Protein AF-A0A7V5V7Y3-F1 (afdb_monomer_lite)

Secondary structure (DSSP, 8-state):
-PPP-TTEEEE-TTT--EEE-SS--SS----EETTEEPEEEEEE--EEE-TTT--EEE----TT-----EETTEEPEESS---

Structure (mmCIF, N/CA/C/O backbone):
data_AF-A0A7V5V7Y3-F1
#
_entry.id   AF-A0A7V5V7Y3-F1
#
loop_
_atom_site.group_PDB
_atom_site.id
_atom_site.type_symbol
_atom_site.label_atom_id
_atom_site.label_alt_id
_atom_site.label_comp_id
_atom_site.label_asym_id
_atom_site.label_entity_id
_atom_site.label_seq_id
_atom_site.pdbx_PDB_ins_code
_atom_site.Cartn_x
_atom_site.Cartn_y
_atom_site.Cartn_z
_atom_site.occupancy
_atom_site.B_iso_or_equiv
_atom_site.auth_seq_id
_atom_site.auth_comp_id
_atom_site.auth_asym_id
_atom_site.auth_atom_id
_atom_site.pdbx_PDB_model_num
ATOM 1 N N . MET A 1 1 ? -20.135 -1.816 0.959 1.00 49.34 1 MET A N 1
ATOM 2 C CA . MET A 1 1 ? -18.855 -1.777 1.703 1.00 49.34 1 MET A CA 1
ATOM 3 C C . MET A 1 1 ? -17.718 -1.870 0.697 1.00 49.34 1 MET A C 1
ATOM 5 O O . MET A 1 1 ? -17.809 -2.707 -0.193 1.00 49.34 1 MET A O 1
ATOM 9 N N . ALA A 1 2 ? -16.725 -0.981 0.772 1.00 57.38 2 ALA A N 1
ATOM 10 C CA . ALA A 1 2 ? -15.648 -0.886 -0.216 1.00 57.38 2 ALA A CA 1
ATOM 11 C C . ALA A 1 2 ? -14.715 -2.112 -0.174 1.00 57.38 2 ALA A C 1
ATOM 13 O O . ALA A 1 2 ? -14.426 -2.643 0.896 1.00 57.38 2 ALA A O 1
ATOM 14 N N . ALA A 1 3 ? -14.252 -2.565 -1.341 1.00 67.38 3 ALA A N 1
ATOM 15 C CA . ALA A 1 3 ? -13.259 -3.631 -1.441 1.00 67.38 3 ALA A CA 1
ATOM 16 C C . ALA A 1 3 ? -11.883 -3.116 -0.985 1.00 67.38 3 ALA A C 1
ATOM 18 O O . ALA A 1 3 ? -11.422 -2.087 -1.481 1.00 67.38 3 ALA A O 1
ATOM 19 N N . MET A 1 4 ? -11.226 -3.830 -0.065 1.00 79.88 4 MET A N 1
ATOM 20 C CA . MET A 1 4 ? -9.862 -3.505 0.365 1.00 79.88 4 MET A CA 1
ATOM 21 C C . MET A 1 4 ? -8.879 -3.816 -0.761 1.00 79.88 4 MET A C 1
ATOM 23 O O . MET A 1 4 ? -8.904 -4.906 -1.336 1.00 79.88 4 MET A O 1
ATOM 27 N N . ARG A 1 5 ? -8.014 -2.855 -1.081 1.00 86.69 5 ARG A N 1
ATOM 28 C CA . ARG A 1 5 ? -7.016 -2.972 -2.148 1.00 86.69 5 ARG A CA 1
ATOM 29 C C . ARG A 1 5 ? -5.615 -2.942 -1.549 1.00 86.69 5 ARG A C 1
ATOM 31 O O . ARG A 1 5 ? -5.417 -2.584 -0.389 1.00 86.69 5 ARG A O 1
ATOM 38 N N . LYS A 1 6 ? -4.624 -3.307 -2.358 1.00 90.25 6 LYS A N 1
ATOM 39 C CA . LYS A 1 6 ? -3.217 -3.123 -1.999 1.00 90.25 6 LYS A CA 1
ATOM 40 C C . LYS A 1 6 ? -2.949 -1.642 -1.692 1.00 90.25 6 LYS A C 1
ATOM 42 O O . LYS A 1 6 ? -3.365 -0.765 -2.451 1.00 90.25 6 LYS A O 1
ATOM 47 N N . GLY A 1 7 ? -2.291 -1.373 -0.571 1.00 90.56 7 GLY A N 1
ATOM 48 C CA . GLY A 1 7 ? -2.032 -0.029 -0.059 1.00 90.56 7 GLY A CA 1
ATOM 49 C C . GLY A 1 7 ? -3.161 0.579 0.777 1.00 90.56 7 GLY A C 1
ATOM 50 O O . GLY A 1 7 ? -2.955 1.654 1.334 1.00 90.56 7 GLY A O 1
ATOM 51 N N . SER A 1 8 ? -4.325 -0.073 0.915 1.00 91.19 8 SER A N 1
ATOM 52 C CA . SER A 1 8 ? -5.368 0.385 1.844 1.00 91.19 8 SER A CA 1
ATOM 53 C C . SER A 1 8 ? -4.840 0.453 3.278 1.00 91.19 8 SER A C 1
ATOM 55 O O . SER A 1 8 ? -4.080 -0.421 3.703 1.00 91.19 8 SER A O 1
ATOM 57 N N . VAL A 1 9 ? -5.282 1.465 4.025 1.00 92.06 9 VAL A N 1
ATOM 58 C CA . VAL A 1 9 ? -4.916 1.666 5.429 1.00 92.06 9 VAL A CA 1
ATOM 59 C C . VAL A 1 9 ? -6.159 1.589 6.305 1.00 92.06 9 VAL A C 1
ATOM 61 O O . VAL A 1 9 ? -7.139 2.289 6.049 1.00 92.06 9 VAL A O 1
ATOM 64 N N . LEU A 1 10 ? -6.100 0.768 7.352 1.00 93.44 10 LEU A N 1
ATOM 65 C CA . LEU A 1 10 ? -7.068 0.774 8.443 1.00 93.44 10 LEU A CA 1
ATOM 66 C C . LEU A 1 10 ? -6.487 1.480 9.662 1.00 93.44 10 LEU A C 1
ATOM 68 O O . LEU A 1 10 ? -5.294 1.342 9.935 1.00 93.44 10 LEU A O 1
ATOM 72 N N . ARG A 1 11 ? -7.326 2.180 10.423 1.00 95.25 11 ARG A N 1
ATOM 73 C CA . ARG A 1 11 ? -6.933 2.899 11.636 1.00 95.25 11 ARG A CA 1
ATOM 74 C C . ARG A 1 11 ? -7.808 2.503 12.820 1.00 95.25 11 ARG A C 1
ATOM 76 O O . ARG A 1 11 ? -9.013 2.319 12.685 1.00 95.25 11 ARG A O 1
ATOM 83 N N . CYS A 1 12 ? -7.194 2.370 13.989 1.00 97.00 12 CYS A N 1
ATOM 84 C CA . CYS A 1 12 ? -7.910 2.203 15.246 1.00 97.00 12 CYS A CA 1
ATOM 85 C C . CYS A 1 12 ? -8.525 3.548 15.674 1.00 97.00 12 CYS A C 1
ATOM 87 O O . CYS A 1 12 ? -7.766 4.515 15.820 1.00 97.00 12 CYS A O 1
ATOM 89 N N . PRO A 1 13 ? -9.842 3.627 15.935 1.00 96.50 13 PRO A N 1
ATOM 90 C CA . PRO A 1 13 ? -10.473 4.871 16.379 1.00 96.50 13 PRO A CA 1
ATOM 91 C C . PRO A 1 13 ? -10.060 5.270 17.806 1.00 96.50 13 PRO A C 1
ATOM 93 O O . PRO A 1 13 ? -10.165 6.435 18.172 1.00 96.50 13 PRO A O 1
ATOM 96 N N . VAL A 1 14 ? -9.548 4.323 18.604 1.00 98.06 14 VAL A N 1
ATOM 97 C CA . VAL A 1 14 ? -9.169 4.550 20.008 1.00 98.06 14 VAL A CA 1
ATOM 98 C C . VAL A 1 14 ? -7.720 5.021 20.143 1.00 98.06 14 VAL A C 1
ATOM 100 O O . VAL A 1 14 ? -7.463 6.094 20.678 1.00 98.06 14 VAL A O 1
ATOM 103 N N . CYS A 1 15 ? -6.751 4.227 19.673 1.00 97.44 15 CYS A N 1
ATOM 104 C CA . CYS A 1 15 ? -5.322 4.517 19.865 1.00 97.44 15 CYS A CA 1
ATOM 105 C C . CYS A 1 15 ? -4.629 5.104 18.629 1.00 97.44 15 CYS A C 1
ATOM 107 O O . CYS A 1 15 ? -3.462 5.478 18.702 1.00 97.44 15 CYS A O 1
ATOM 109 N N . GLY A 1 16 ? -5.307 5.149 17.479 1.00 94.62 16 GLY A N 1
ATOM 110 C CA . GLY A 1 16 ? -4.730 5.644 16.231 1.00 94.62 16 GLY A CA 1
ATOM 111 C C . GLY A 1 16 ? -3.735 4.703 15.547 1.00 94.62 16 GLY A C 1
ATOM 112 O O . GLY A 1 16 ? -3.175 5.096 14.530 1.00 94.62 16 GLY A O 1
ATOM 113 N N . ALA A 1 17 ? -3.525 3.480 16.051 1.00 95.25 17 ALA A N 1
ATOM 114 C CA . ALA A 1 17 ? -2.689 2.485 15.380 1.00 95.25 17 ALA A CA 1
ATOM 115 C C . ALA A 1 17 ? -3.183 2.213 13.952 1.00 95.25 17 ALA A C 1
ATOM 117 O O . ALA A 1 17 ? -4.391 2.166 13.706 1.00 95.25 17 ALA A O 1
ATOM 118 N N . GLU A 1 18 ? -2.249 2.006 13.027 1.00 94.38 18 GLU A N 1
ATOM 119 C CA . GLU A 1 18 ? -2.536 1.824 11.605 1.00 94.38 18 GLU A CA 1
ATOM 120 C C . GLU A 1 18 ? -2.100 0.442 11.111 1.00 94.38 18 GLU A C 1
ATOM 122 O O . GLU A 1 18 ? -1.075 -0.096 11.528 1.00 94.38 18 GLU A O 1
ATOM 127 N N . LEU A 1 19 ? -2.870 -0.115 10.180 1.00 92.50 19 LEU A N 1
ATOM 128 C CA . LEU A 1 19 ? -2.580 -1.364 9.483 1.00 92.50 19 LEU A CA 1
ATOM 129 C C . LEU A 1 19 ? -2.625 -1.102 7.981 1.00 92.50 19 LEU A C 1
ATOM 131 O O . LEU A 1 19 ? -3.587 -0.526 7.488 1.00 92.50 19 LEU A O 1
ATOM 135 N N . SER A 1 20 ? -1.600 -1.540 7.248 1.00 92.00 20 SER A N 1
ATOM 136 C CA . SER A 1 20 ? -1.530 -1.394 5.788 1.00 92.00 20 SER A CA 1
ATOM 137 C C . SER A 1 20 ? -1.682 -2.741 5.085 1.00 92.00 20 SER A C 1
ATOM 139 O O . SER A 1 20 ? -1.057 -3.725 5.480 1.00 92.00 20 SER A O 1
ATOM 141 N N . ILE A 1 21 ? -2.485 -2.790 4.024 1.00 90.75 21 ILE A N 1
ATOM 142 C CA . ILE A 1 21 ? -2.719 -4.008 3.239 1.00 90.75 21 ILE A CA 1
ATOM 143 C C . ILE A 1 21 ? -1.627 -4.172 2.178 1.00 90.75 21 ILE A C 1
ATOM 145 O O . ILE A 1 21 ? -1.595 -3.433 1.197 1.00 90.75 21 ILE A O 1
ATOM 149 N N . VAL A 1 22 ? -0.757 -5.171 2.341 1.00 88.25 22 VAL A N 1
ATOM 150 C CA . VAL A 1 22 ? 0.314 -5.491 1.371 1.00 88.25 22 VAL A CA 1
ATOM 151 C C . VAL A 1 22 ? -0.177 -6.429 0.266 1.00 88.25 22 VAL A C 1
ATOM 153 O O . VAL A 1 22 ? 0.190 -6.277 -0.894 1.00 88.25 22 VAL A O 1
ATOM 156 N N . LEU A 1 23 ? -1.039 -7.387 0.602 1.00 84.38 23 LEU A N 1
ATOM 157 C CA . LEU A 1 23 ? -1.609 -8.354 -0.335 1.00 84.38 23 LEU A CA 1
ATOM 158 C C . LEU A 1 23 ? -3.101 -8.518 -0.019 1.00 84.38 23 LEU A C 1
ATOM 160 O O . LEU A 1 23 ? -3.433 -9.021 1.056 1.00 84.38 23 LEU A O 1
ATOM 164 N N . PRO A 1 24 ? -4.013 -8.079 -0.904 1.00 76.12 24 PRO A N 1
ATOM 165 C CA . PRO A 1 24 ? -5.432 -8.342 -0.718 1.00 76.12 24 PRO A CA 1
ATOM 166 C C . PRO A 1 24 ? -5.706 -9.831 -0.981 1.00 76.12 24 PRO A C 1
ATOM 168 O O . PRO A 1 24 ? -5.463 -10.332 -2.076 1.00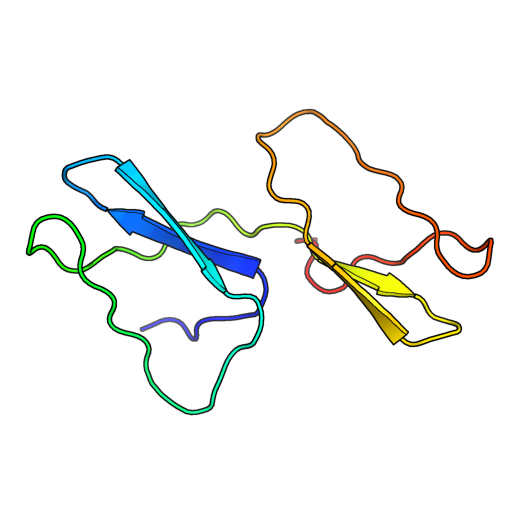 76.12 24 PRO A O 1
ATOM 171 N N . GLY A 1 25 ? -6.187 -10.549 0.034 1.00 74.19 25 GLY A N 1
ATOM 172 C CA . GLY A 1 25 ? -6.717 -11.907 -0.118 1.00 74.19 25 GLY A CA 1
ATOM 173 C C . GLY A 1 25 ? -8.204 -11.904 -0.489 1.00 74.19 25 GLY A C 1
ATOM 174 O O . GLY A 1 25 ? -8.869 -10.875 -0.408 1.00 74.19 25 GLY A O 1
ATOM 175 N N . GLY A 1 26 ? -8.755 -13.069 -0.850 1.00 67.81 26 GLY A N 1
ATOM 176 C CA . GLY A 1 26 ? -10.184 -13.216 -1.182 1.00 67.81 26 G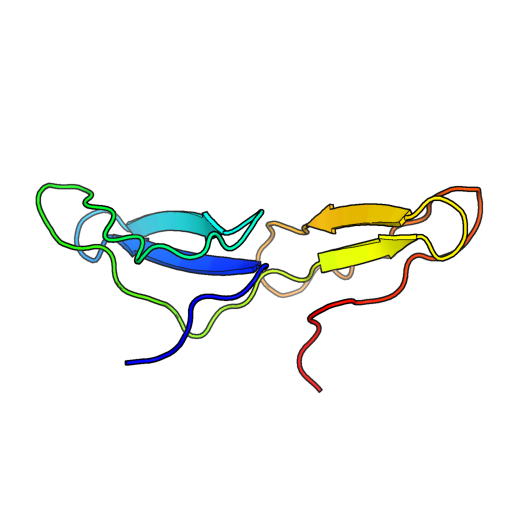LY A CA 1
ATOM 177 C C . GLY A 1 26 ? -11.146 -13.105 0.013 1.00 67.81 26 GLY A C 1
ATOM 178 O O . GLY A 1 26 ? -12.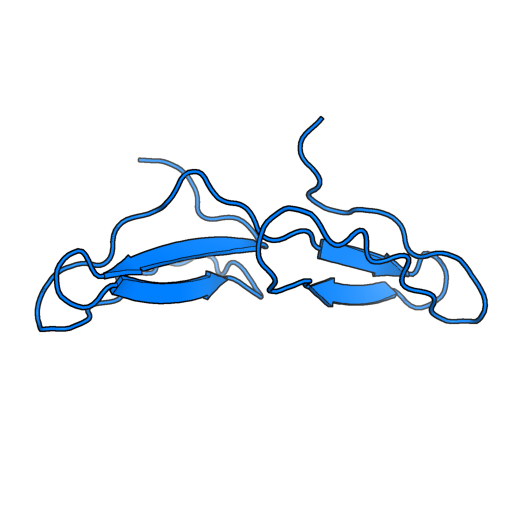361 -13.084 -0.169 1.00 67.81 26 GLY A O 1
ATOM 179 N N . GLY A 1 27 ? -10.618 -13.047 1.239 1.00 70.31 27 GLY A N 1
ATOM 180 C CA . GLY A 1 27 ? -11.394 -12.915 2.470 1.00 70.31 27 GLY A CA 1
ATOM 181 C C . GLY A 1 27 ? -11.611 -11.464 2.898 1.00 70.31 27 GLY A C 1
ATOM 182 O O . GLY A 1 27 ? -10.893 -10.550 2.494 1.00 70.31 27 GLY A O 1
ATOM 183 N N . ARG A 1 28 ? -12.592 -11.250 3.777 1.00 72.56 28 ARG A N 1
ATOM 184 C CA . ARG A 1 28 ? -12.793 -9.954 4.437 1.00 72.56 28 ARG A CA 1
ATOM 185 C C . ARG A 1 28 ? -11.862 -9.864 5.641 1.00 72.56 28 ARG A C 1
ATOM 187 O O . ARG A 1 28 ? -12.021 -10.626 6.591 1.00 72.56 28 ARG A O 1
ATOM 194 N N . LEU A 1 29 ? -10.914 -8.932 5.615 1.00 81.44 29 LEU A N 1
ATOM 195 C CA . LEU A 1 29 ? -10.143 -8.595 6.806 1.00 81.44 29 LEU A CA 1
ATOM 196 C C . LEU A 1 29 ? -11.029 -7.746 7.731 1.00 81.44 29 LEU A C 1
ATOM 198 O O . LEU A 1 29 ? -11.553 -6.719 7.311 1.00 81.44 29 LEU A O 1
ATOM 202 N N . ALA A 1 30 ? -11.194 -8.174 8.981 1.00 88.38 30 ALA A N 1
ATOM 203 C CA . ALA A 1 30 ? -11.921 -7.435 10.015 1.00 88.38 30 ALA A CA 1
ATOM 204 C C . ALA A 1 30 ? -11.021 -7.268 11.251 1.00 88.38 30 ALA A C 1
ATOM 206 O O . ALA A 1 30 ? -11.253 -7.909 12.280 1.00 88.38 30 ALA A O 1
ATOM 207 N N . PRO A 1 31 ? -9.926 -6.492 11.139 1.00 91.62 31 PRO A N 1
ATOM 208 C CA . PRO A 1 31 ? -8.961 -6.390 12.216 1.00 91.62 31 PRO A CA 1
ATOM 209 C C . PRO A 1 31 ? -9.551 -5.570 13.365 1.00 91.62 31 PRO A C 1
ATOM 211 O O . PRO A 1 31 ? -10.335 -4.641 13.155 1.00 91.62 31 PRO A O 1
ATOM 214 N N . ARG A 1 32 ? -9.166 -5.924 14.592 1.00 96.38 32 ARG A N 1
ATOM 215 C CA . ARG A 1 32 ? -9.556 -5.206 15.807 1.00 96.38 32 ARG A CA 1
ATOM 216 C C . ARG A 1 32 ? -8.318 -4.713 16.534 1.00 96.38 32 ARG A C 1
ATOM 218 O O . ARG A 1 32 ? -7.312 -5.417 16.606 1.00 96.38 32 ARG A O 1
ATOM 225 N N . CYS A 1 33 ? -8.415 -3.521 17.098 1.00 97.62 33 CYS A N 1
ATOM 226 C CA . CYS A 1 33 ? -7.392 -2.920 17.942 1.00 97.62 33 CYS A CA 1
ATOM 227 C C . CYS A 1 33 ? -8.098 -2.196 19.092 1.00 97.62 33 CYS A C 1
ATOM 229 O O . CYS A 1 33 ? -9.170 -1.638 18.889 1.00 97.62 33 CYS A O 1
ATOM 231 N N . CYS A 1 34 ? -7.551 -2.246 20.309 1.00 97.81 34 CYS A N 1
ATOM 232 C CA . CYS A 1 34 ? -8.226 -1.724 21.510 1.00 97.81 34 CYS A CA 1
ATOM 233 C C . CYS A 1 34 ? -9.648 -2.285 21.712 1.00 97.81 34 CYS A C 1
ATOM 235 O O . CYS A 1 34 ? -10.514 -1.596 22.234 1.00 97.81 34 CYS A O 1
ATOM 237 N N . ASN A 1 35 ? -9.882 -3.531 21.288 1.00 97.25 35 ASN A N 1
ATOM 238 C CA . ASN A 1 35 ? -11.196 -4.181 21.246 1.00 97.25 35 ASN A CA 1
ATOM 239 C C . ASN A 1 35 ? -12.245 -3.504 20.349 1.00 97.25 35 ASN A C 1
ATOM 241 O O . ASN A 1 35 ? -13.379 -3.970 20.313 1.00 97.25 35 ASN A O 1
ATOM 245 N N . GLU A 1 36 ? -11.878 -2.519 19.535 1.00 97.62 36 GLU A N 1
ATOM 246 C CA . GLU A 1 36 ? -12.773 -1.911 18.552 1.00 97.62 36 GLU A CA 1
ATOM 247 C C . GLU A 1 36 ? -12.432 -2.373 17.127 1.00 97.62 36 GLU A C 1
ATOM 249 O O . GLU A 1 36 ? -11.263 -2.660 16.832 1.00 97.62 36 GLU A O 1
ATOM 254 N N . PRO A 1 37 ? -13.428 -2.511 16.229 1.00 96.38 37 PRO A N 1
ATOM 255 C CA . PRO A 1 37 ? -13.172 -2.690 14.804 1.00 96.38 37 PRO A CA 1
ATOM 256 C C . PRO A 1 37 ? -12.309 -1.545 14.268 1.00 96.38 37 PRO A C 1
ATOM 258 O O . PRO A 1 37 ? -12.570 -0.378 14.548 1.00 96.38 37 PRO A O 1
ATOM 261 N N . MET A 1 38 ? -11.277 -1.870 13.491 1.00 95.50 38 MET A N 1
ATOM 262 C CA . MET A 1 38 ? -10.519 -0.834 12.790 1.00 95.50 38 MET A CA 1
ATOM 263 C C . MET A 1 38 ? -11.294 -0.344 11.566 1.00 95.50 38 MET A C 1
ATOM 265 O O . MET A 1 38 ? -11.956 -1.122 10.875 1.00 95.50 38 MET A O 1
ATOM 269 N N . GLU A 1 39 ? -11.155 0.941 11.266 1.00 94.44 39 GLU A N 1
ATOM 270 C CA . GLU A 1 39 ? -11.901 1.621 10.211 1.00 94.44 39 GLU A CA 1
ATOM 271 C C . GLU A 1 39 ? -11.019 1.838 8.984 1.00 94.44 39 GLU A C 1
ATOM 273 O O . GLU A 1 39 ? -9.844 2.188 9.105 1.00 94.44 39 GLU A O 1
ATOM 278 N N . LEU A 1 40 ? -11.574 1.623 7.789 1.00 92.44 40 LEU A N 1
ATOM 279 C CA . LEU A 1 40 ? -10.884 1.941 6.541 1.00 92.44 40 LEU A CA 1
ATOM 280 C C . LEU A 1 40 ? -10.733 3.460 6.419 1.00 92.44 40 LEU A C 1
ATOM 282 O O . LEU A 1 40 ? -11.703 4.193 6.587 1.00 92.44 40 LEU A O 1
ATOM 286 N N . THR A 1 41 ? -9.530 3.916 6.092 1.00 91.25 41 THR A N 1
ATOM 287 C CA . THR A 1 41 ? -9.245 5.336 5.864 1.00 91.25 41 THR A CA 1
ATOM 288 C C . THR A 1 41 ? -9.232 5.666 4.371 1.00 91.25 41 THR A C 1
ATOM 290 O O . THR A 1 41 ? -8.987 4.789 3.540 1.00 91.25 41 THR A O 1
ATOM 293 N N . ASP A 1 42 ? -9.402 6.946 4.034 1.00 88.62 42 ASP A N 1
ATOM 294 C CA . ASP A 1 42 ? -9.257 7.444 2.656 1.00 88.62 42 ASP A CA 1
ATOM 295 C C . ASP A 1 42 ? -7.791 7.474 2.184 1.00 88.62 42 ASP A C 1
ATOM 297 O O . ASP A 1 42 ? -7.504 7.698 1.006 1.00 88.62 42 ASP A O 1
ATOM 301 N N . ARG A 1 43 ? -6.833 7.243 3.093 1.00 87.88 43 ARG A N 1
ATOM 302 C CA . ARG A 1 43 ? -5.410 7.207 2.763 1.00 87.88 43 ARG A CA 1
ATOM 303 C C . ARG A 1 43 ? -5.057 5.884 2.090 1.00 87.88 43 ARG A C 1
ATOM 305 O O . ARG A 1 43 ? -5.252 4.807 2.654 1.00 87.88 43 ARG A O 1
ATOM 312 N N . ILE A 1 44 ? -4.426 5.983 0.924 1.00 88.31 44 ILE A N 1
ATOM 313 C CA . ILE A 1 44 ? -3.818 4.853 0.221 1.00 88.31 44 ILE A CA 1
ATOM 314 C C . ILE A 1 44 ? -2.304 5.046 0.210 1.00 88.31 44 ILE A C 1
ATOM 316 O O . ILE A 1 44 ? -1.805 6.067 -0.263 1.00 88.31 44 ILE A O 1
ATOM 320 N N . ASN A 1 45 ? -1.567 4.067 0.731 1.00 90.00 45 ASN A N 1
ATOM 321 C CA . ASN A 1 45 ? -0.113 4.065 0.629 1.00 90.00 45 ASN A CA 1
ATOM 322 C C . ASN A 1 45 ? 0.291 3.786 -0.828 1.00 90.00 45 ASN A C 1
ATOM 324 O O . ASN A 1 45 ? -0.141 2.763 -1.378 1.00 90.00 45 ASN A O 1
ATOM 328 N N . PRO A 1 46 ? 1.134 4.634 -1.445 1.00 89.94 46 PRO A N 1
ATOM 329 C CA . PRO A 1 46 ? 1.640 4.393 -2.786 1.00 89.94 46 PRO A CA 1
ATOM 330 C C . PRO A 1 46 ? 2.442 3.095 -2.854 1.00 89.94 46 PRO A C 1
ATOM 332 O O . PRO A 1 46 ? 3.275 2.808 -1.991 1.00 89.94 46 PRO A O 1
ATOM 335 N N . VAL A 1 47 ? 2.205 2.335 -3.908 1.00 91.25 47 VAL A N 1
ATOM 336 C CA . VAL A 1 47 ? 2.890 1.098 -4.254 1.00 91.25 47 VAL A CA 1
ATOM 337 C C . VAL A 1 47 ? 3.522 1.308 -5.613 1.00 91.25 47 VAL A C 1
ATOM 339 O O . VAL A 1 47 ? 2.875 1.816 -6.525 1.00 91.25 47 VAL A O 1
ATOM 342 N N . PHE A 1 48 ? 4.779 0.919 -5.735 1.00 92.88 48 PHE A N 1
ATOM 343 C CA . PHE A 1 48 ? 5.565 0.996 -6.951 1.00 92.88 48 PHE A CA 1
ATOM 344 C C . PHE A 1 48 ? 5.920 -0.413 -7.408 1.00 92.88 48 PHE A C 1
ATOM 346 O O . PHE A 1 48 ? 6.151 -1.278 -6.562 1.00 92.88 48 PHE A O 1
ATOM 353 N N . VAL A 1 49 ? 6.009 -0.633 -8.715 1.00 95.12 49 VAL A N 1
ATOM 354 C CA . VAL A 1 49 ? 6.413 -1.907 -9.318 1.00 95.12 49 VAL A CA 1
ATOM 355 C C . VAL A 1 49 ? 7.575 -1.694 -10.285 1.00 95.12 49 VAL A C 1
ATOM 357 O O . VAL A 1 49 ? 7.652 -0.682 -10.981 1.00 95.12 49 VAL A O 1
ATOM 360 N N . CYS A 1 50 ? 8.520 -2.629 -10.300 1.00 96.62 50 CYS A N 1
ATOM 361 C CA . CYS A 1 50 ? 9.576 -2.665 -11.304 1.00 96.62 50 CYS A CA 1
ATOM 362 C C . CYS A 1 50 ? 9.063 -3.353 -12.573 1.00 96.62 50 CYS A C 1
ATOM 364 O O . CYS A 1 50 ? 8.654 -4.511 -12.515 1.00 96.62 50 CYS A O 1
ATOM 366 N N . SER A 1 51 ? 9.148 -2.676 -13.714 1.00 95.62 51 SER A N 1
ATOM 367 C CA . SER A 1 51 ? 8.825 -3.223 -15.042 1.00 95.62 51 SER A CA 1
ATOM 368 C C . SER A 1 51 ? 9.713 -4.411 -15.440 1.00 95.62 51 SER A C 1
ATOM 370 O O . SER A 1 51 ? 9.272 -5.286 -16.179 1.00 95.62 51 SER A O 1
ATOM 372 N N . VAL A 1 52 ? 10.954 -4.456 -14.941 1.00 97.69 52 VAL A N 1
ATOM 373 C CA . VAL A 1 52 ? 11.952 -5.474 -15.305 1.00 97.69 52 VAL A CA 1
ATOM 374 C C . VAL A 1 52 ? 11.786 -6.760 -14.495 1.00 97.69 52 VAL A C 1
ATOM 376 O O . VAL A 1 52 ? 11.709 -7.844 -15.065 1.00 97.69 52 VAL A O 1
ATOM 379 N N . CYS A 1 53 ? 11.761 -6.664 -13.161 1.00 97.44 53 CYS A N 1
ATOM 380 C CA . CYS A 1 53 ? 11.757 -7.839 -12.278 1.00 97.44 53 CYS A CA 1
ATOM 381 C C . CYS A 1 53 ? 10.441 -8.066 -11.524 1.00 97.44 53 CYS A C 1
ATOM 383 O O . CYS A 1 53 ? 10.313 -9.066 -10.822 1.00 97.44 53 CYS A O 1
ATOM 385 N N . GLY A 1 54 ? 9.480 -7.145 -11.616 1.00 94.56 54 GLY A N 1
ATOM 386 C CA . GLY A 1 54 ? 8.205 -7.235 -10.903 1.00 94.56 54 GLY A CA 1
ATOM 387 C C . GLY A 1 54 ? 8.279 -6.956 -9.399 1.00 94.56 54 GLY A C 1
ATOM 388 O O . GLY A 1 54 ? 7.253 -7.036 -8.730 1.00 94.56 54 GLY A O 1
ATOM 389 N N . CYS A 1 55 ? 9.451 -6.618 -8.842 1.00 95.12 55 CYS A N 1
ATOM 390 C CA . CYS A 1 55 ? 9.568 -6.257 -7.428 1.00 95.12 55 CYS A CA 1
ATOM 391 C C . CYS A 1 55 ? 8.641 -5.090 -7.078 1.00 95.12 55 CYS A C 1
ATOM 393 O O . CYS A 1 55 ? 8.559 -4.106 -7.815 1.00 95.12 55 CYS A O 1
ATOM 395 N N . G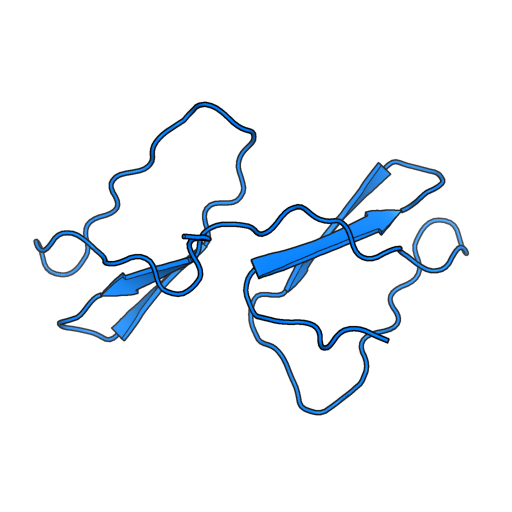LU A 1 56 ? 8.000 -5.183 -5.917 1.00 94.38 56 GLU A N 1
ATOM 396 C CA . GLU A 1 56 ? 7.085 -4.167 -5.412 1.00 94.38 56 GLU A CA 1
ATOM 397 C C . GLU A 1 56 ? 7.677 -3.427 -4.211 1.00 94.38 56 GLU A C 1
ATOM 399 O O . GLU A 1 56 ? 8.364 -4.010 -3.371 1.00 94.38 56 GLU A O 1
ATOM 404 N N . LEU A 1 57 ? 7.366 -2.138 -4.104 1.00 92.75 57 LEU A N 1
ATOM 405 C CA . LEU A 1 57 ? 7.731 -1.296 -2.969 1.00 92.75 57 LEU A CA 1
ATOM 406 C C . LEU A 1 57 ? 6.506 -0.509 -2.515 1.00 92.75 57 LEU A C 1
ATOM 408 O O . LEU A 1 57 ? 5.933 0.238 -3.300 1.00 92.75 57 LEU A O 1
ATOM 412 N N . MET A 1 58 ? 6.128 -0.622 -1.241 1.00 91.62 58 MET A N 1
ATOM 413 C CA . MET A 1 58 ? 5.088 0.217 -0.642 1.00 91.62 58 MET A CA 1
ATOM 414 C C . MET A 1 58 ? 5.725 1.325 0.195 1.00 91.62 58 MET A C 1
ATOM 416 O O . MET A 1 58 ? 6.513 1.057 1.101 1.00 91.62 58 MET A O 1
ATOM 420 N N . HIS A 1 59 ? 5.366 2.574 -0.086 1.00 88.88 59 HIS A N 1
ATOM 421 C CA . HIS A 1 59 ? 5.858 3.723 0.660 1.00 88.88 59 HIS A CA 1
ATOM 422 C C . HIS A 1 59 ? 4.917 4.041 1.827 1.00 88.88 59 HIS A C 1
ATOM 424 O O . HIS A 1 59 ? 3.841 4.608 1.645 1.00 88.88 59 HIS A O 1
ATOM 430 N N . ILE A 1 60 ? 5.341 3.667 3.036 1.00 87.19 60 ILE A N 1
ATOM 431 C CA . ILE A 1 60 ? 4.641 3.969 4.289 1.00 87.19 60 ILE A CA 1
ATOM 432 C C . ILE A 1 60 ? 5.246 5.255 4.868 1.00 87.19 60 ILE A C 1
ATOM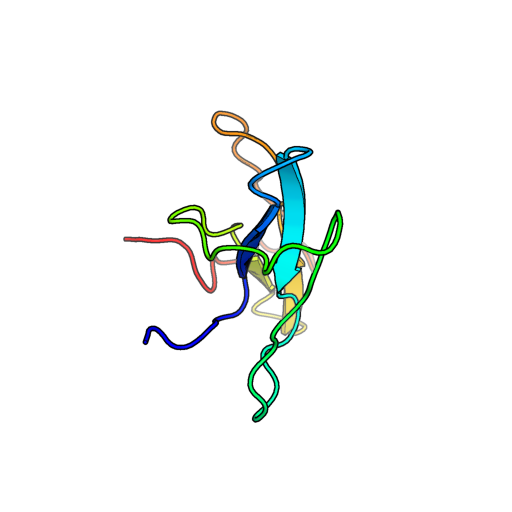 434 O O . ILE A 1 60 ? 6.152 5.208 5.697 1.00 87.19 60 ILE A O 1
ATOM 438 N N . ALA A 1 61 ? 4.800 6.417 4.392 1.00 71.31 61 ALA A N 1
ATOM 439 C CA . ALA A 1 61 ? 5.201 7.707 4.952 1.00 71.31 61 ALA A CA 1
ATOM 440 C C . ALA A 1 61 ? 4.078 8.743 4.843 1.00 71.31 61 ALA A C 1
ATOM 442 O O . ALA A 1 61 ? 3.170 8.619 4.022 1.00 71.31 61 ALA A O 1
ATOM 443 N N . GLY A 1 62 ? 4.157 9.779 5.682 1.00 61.62 62 GLY A N 1
ATOM 444 C CA . GLY A 1 62 ? 3.236 10.911 5.654 1.00 61.62 62 GLY A CA 1
ATOM 445 C C . GLY A 1 62 ? 3.356 11.770 4.382 1.00 61.62 62 GLY A C 1
ATOM 446 O O . GLY A 1 62 ? 4.321 11.642 3.620 1.00 61.62 62 GLY A O 1
ATOM 447 N N . PRO A 1 63 ? 2.385 12.668 4.147 1.00 53.25 63 PRO A N 1
ATOM 448 C CA . PRO A 1 63 ? 2.384 13.557 2.989 1.00 53.25 63 PRO A CA 1
ATOM 449 C C . PRO A 1 63 ? 3.654 14.424 2.939 1.00 53.25 63 PRO A C 1
ATOM 451 O O . PRO A 1 63 ? 4.118 14.928 3.959 1.00 53.25 63 PRO A O 1
ATOM 454 N N . GLY A 1 64 ? 4.212 14.615 1.737 1.00 58.09 64 GLY A N 1
ATOM 455 C CA . GLY A 1 64 ? 5.260 15.614 1.473 1.00 58.09 64 GLY A CA 1
ATOM 456 C C . GLY A 1 64 ? 6.646 15.078 1.107 1.00 58.09 64 GLY A C 1
ATOM 457 O O . GLY A 1 64 ? 7.464 15.842 0.597 1.00 58.09 64 GLY A O 1
ATOM 458 N N . ARG A 1 65 ? 6.924 13.778 1.272 1.00 63.47 65 ARG A N 1
ATOM 459 C CA . ARG A 1 65 ? 8.159 13.167 0.745 1.00 63.47 65 ARG A CA 1
ATOM 460 C C . ARG A 1 65 ? 7.860 12.379 -0.524 1.00 63.47 65 ARG A C 1
ATOM 462 O O . ARG A 1 65 ? 7.235 11.325 -0.475 1.00 63.47 65 ARG A O 1
ATOM 469 N N . ARG A 1 66 ? 8.305 12.898 -1.671 1.00 72.25 66 ARG A N 1
ATOM 470 C CA . ARG A 1 66 ? 8.275 12.150 -2.934 1.00 72.25 66 ARG A CA 1
ATOM 471 C C . ARG A 1 66 ? 9.419 11.146 -2.912 1.00 72.25 66 ARG A C 1
ATOM 473 O O . ARG A 1 66 ? 10.583 11.534 -2.946 1.00 72.25 66 ARG A O 1
ATOM 480 N N . LEU A 1 67 ? 9.079 9.868 -2.824 1.00 83.25 67 LEU A N 1
ATOM 481 C CA . LEU A 1 67 ? 10.023 8.793 -3.080 1.00 83.25 67 LEU A CA 1
ATOM 482 C C . LEU A 1 67 ? 10.106 8.589 -4.597 1.00 83.25 67 LEU A C 1
ATOM 484 O O . LEU A 1 67 ? 9.072 8.525 -5.258 1.00 83.25 67 LEU A O 1
ATOM 488 N N . ALA A 1 68 ? 11.320 8.478 -5.133 1.00 88.56 68 ALA A N 1
ATOM 489 C CA . ALA A 1 68 ? 11.577 8.094 -6.521 1.00 88.56 68 ALA A CA 1
ATOM 490 C C . ALA A 1 68 ? 12.330 6.752 -6.520 1.00 88.56 68 ALA A C 1
ATOM 492 O O . ALA A 1 68 ? 13.557 6.735 -6.664 1.00 88.56 68 ALA A O 1
ATOM 493 N N . PRO A 1 69 ? 11.636 5.636 -6.231 1.00 92.50 69 PRO A N 1
ATOM 494 C CA . PRO A 1 69 ? 12.299 4.356 -6.058 1.00 92.50 69 PRO A CA 1
ATOM 495 C C . PRO A 1 69 ? 12.831 3.834 -7.397 1.00 92.50 69 PRO A C 1
ATOM 497 O O . PRO A 1 69 ? 12.239 4.052 -8.455 1.00 92.50 69 PRO A O 1
ATOM 500 N N . ARG A 1 70 ? 13.971 3.140 -7.337 1.00 96.50 70 ARG A N 1
ATOM 501 C CA . ARG A 1 70 ? 14.599 2.482 -8.486 1.00 96.50 70 ARG A CA 1
ATOM 502 C C . ARG A 1 70 ? 14.844 1.014 -8.174 1.00 96.5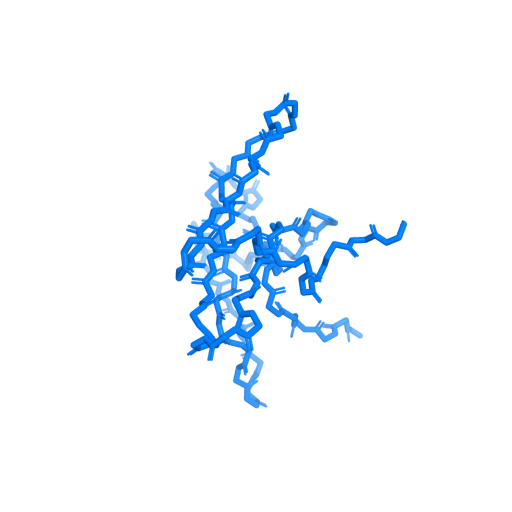0 70 ARG A C 1
ATOM 504 O O . ARG A 1 70 ? 15.252 0.677 -7.064 1.00 96.50 70 ARG A O 1
ATOM 511 N N . CYS A 1 71 ? 14.642 0.162 -9.168 1.00 97.31 71 CYS A N 1
ATOM 512 C CA . CYS A 1 71 ? 14.943 -1.265 -9.121 1.00 97.31 71 CYS A CA 1
ATOM 513 C C . CYS A 1 71 ? 15.438 -1.698 -10.506 1.00 97.31 71 CYS A C 1
ATOM 515 O O . CYS A 1 71 ? 15.021 -1.121 -11.503 1.00 97.31 71 CYS A O 1
ATOM 517 N N . CYS A 1 72 ? 16.373 -2.650 -10.583 1.00 97.62 72 CYS A N 1
ATOM 518 C CA . CYS A 1 72 ? 17.028 -3.033 -11.846 1.00 97.62 72 CYS A CA 1
ATOM 519 C C . CYS A 1 72 ? 17.641 -1.843 -12.613 1.00 97.62 72 CYS A C 1
ATOM 521 O O . CYS A 1 72 ? 17.699 -1.849 -13.834 1.00 97.62 72 CYS A O 1
ATOM 523 N N . ASN A 1 73 ? 18.109 -0.818 -11.887 1.00 96.88 73 ASN A N 1
ATOM 524 C CA . ASN A 1 73 ? 18.592 0.455 -12.435 1.00 96.88 73 ASN A CA 1
ATOM 525 C C . ASN A 1 73 ? 17.547 1.262 -13.234 1.00 96.88 73 ASN A C 1
ATOM 527 O O . ASN A 1 73 ? 17.895 2.283 -13.827 1.00 96.88 73 ASN A O 1
ATOM 531 N N . GLU A 1 74 ? 16.266 0.909 -13.162 1.00 96.00 74 GLU A N 1
ATOM 532 C CA . GLU A 1 74 ? 15.163 1.637 -13.793 1.00 96.00 74 GLU A CA 1
ATOM 533 C C . GLU A 1 74 ? 14.272 2.319 -12.740 1.00 96.00 74 GLU A C 1
ATOM 535 O O . GLU A 1 74 ? 14.173 1.838 -11.603 1.00 96.00 74 GLU A O 1
ATOM 540 N N . PRO A 1 75 ? 13.665 3.480 -13.056 1.00 96.06 75 PRO A N 1
ATOM 541 C CA . PRO A 1 75 ? 12.604 4.055 -12.232 1.00 96.06 75 PRO A CA 1
ATOM 542 C C . PRO A 1 75 ? 11.451 3.060 -12.075 1.00 96.06 75 PRO A C 1
ATOM 544 O O . PRO A 1 75 ? 11.037 2.438 -13.047 1.00 96.06 75 PRO A O 1
ATOM 547 N N . MET A 1 76 ? 10.928 2.911 -10.860 1.00 95.44 76 MET A N 1
ATOM 548 C CA . MET A 1 76 ? 9.733 2.093 -10.640 1.00 95.44 76 MET A CA 1
ATOM 549 C C . MET A 1 76 ? 8.462 2.902 -10.926 1.00 95.44 76 MET A C 1
ATOM 551 O O . MET A 1 76 ? 8.412 4.109 -10.670 1.00 95.44 76 MET A O 1
ATOM 555 N N . GLU A 1 77 ? 7.417 2.226 -11.398 1.00 93.38 77 GLU A N 1
ATOM 556 C CA . GLU A 1 77 ? 6.147 2.839 -11.795 1.00 93.38 77 GLU A CA 1
ATOM 557 C C . GLU A 1 77 ? 5.095 2.723 -10.686 1.00 93.38 77 GLU A C 1
ATOM 559 O O . GLU A 1 77 ? 5.052 1.707 -9.989 1.00 93.38 77 GLU A O 1
ATOM 564 N N . PRO A 1 78 ? 4.226 3.728 -10.493 1.00 90.06 78 PRO A N 1
ATOM 565 C CA . PRO A 1 78 ? 3.147 3.638 -9.521 1.00 90.06 78 PRO A CA 1
ATOM 566 C C . PRO A 1 78 ? 2.077 2.616 -9.942 1.00 90.06 78 PRO A C 1
ATOM 568 O O . PRO A 1 78 ? 1.507 2.705 -11.023 1.00 90.06 78 PRO A O 1
ATOM 571 N N . LEU A 1 79 ? 1.746 1.692 -9.041 1.00 87.19 79 LEU A N 1
ATOM 572 C CA . LEU A 1 79 ? 0.736 0.646 -9.235 1.00 87.19 79 LEU A CA 1
ATOM 573 C C . LEU A 1 79 ? -0.665 1.083 -8.778 1.00 87.19 79 LEU A C 1
ATOM 575 O O . LEU A 1 79 ? -1.674 0.673 -9.345 1.00 87.19 79 LEU A O 1
ATOM 579 N N . ASN A 1 80 ? -0.740 1.877 -7.710 1.00 76.31 80 ASN A N 1
ATOM 580 C CA . ASN A 1 80 ? -1.997 2.295 -7.079 1.00 76.31 80 ASN A CA 1
ATOM 581 C C . ASN A 1 80 ? -2.034 3.802 -6.780 1.00 76.31 80 ASN A C 1
ATOM 583 O O . ASN A 1 80 ? -2.843 4.231 -5.953 1.00 76.31 80 ASN A O 1
ATOM 587 N N . ALA A 1 81 ? -1.150 4.593 -7.404 1.00 58.22 81 ALA A N 1
ATOM 588 C CA . ALA A 1 81 ? -1.219 6.038 -7.258 1.00 58.22 81 ALA A CA 1
ATOM 589 C C . ALA A 1 81 ? -2.587 6.503 -7.758 1.00 58.22 81 ALA A C 1
ATOM 591 O O . ALA A 1 81 ? -2.986 6.197 -8.882 1.00 58.22 81 ALA A O 1
ATOM 592 N N . ALA A 1 82 ? -3.310 7.196 -6.883 1.00 43.91 82 ALA A N 1
ATOM 593 C CA . ALA A 1 82 ? -4.485 7.944 -7.279 1.00 43.91 82 ALA A CA 1
ATOM 594 C C . ALA A 1 82 ? -4.102 8.871 -8.444 1.00 43.91 82 ALA A C 1
ATOM 596 O O . ALA A 1 82 ? -3.058 9.528 -8.385 1.00 43.91 82 ALA A O 1
ATOM 597 N N . ALA A 1 83 ? -4.924 8.854 -9.495 1.00 34.75 83 ALA A N 1
ATOM 598 C CA . ALA A 1 83 ? -4.963 9.924 -10.484 1.00 34.75 83 ALA A CA 1
ATOM 599 C C . ALA A 1 83 ? -5.262 11.267 -9.801 1.00 34.75 83 ALA A C 1
ATOM 601 O O . ALA A 1 83 ? -6.018 11.252 -8.798 1.00 34.75 83 ALA A O 1
#

pLDDT: mean 86.19, std 13.97, range [34.75, 98.06]

Foldseek 3Di:
DDQDDQQWWWAAPPPGDIDGHHDRDPDDDFDDDPNHTTHTDPDGFWKWADPPPRDIDTDDDDPDDDDQDDDPNHTTHTPDDDD

Sequence (83 aa):
MAAMRKGSVLRCPVCGAELSIVLPGGGRLAPRCCNEPMELTDRINPVFVCSVCGCELMHIAGPGRRLAPRCCNEPMEPLNAAA

Radius of gyration: 14.41 Å; chains: 1; bounding box: 37×29×37 Å